Protein AF-A0A2N2HUF0-F1 (afdb_monomer)

Sequence (108 aa):
MKKVLFSGVPFDKGEITLALESGVDAVIVEREHVAAVQALSKIPVLSAEDQPYILLSSKADEEEAVRLLNQGRDVILREGWEIIPVENILAQSDRLAVETASLDRARL

Foldseek 3Di:
DDFAEAECVVPDPVVLVVCQVVPGQEYEYAPVCQVVSVVVHPHYYHYPVVAAEFAPDDPVSLVVLLVCVVVVGQHEYEPPDDDVSVVVSVVRHPSYHYDDPDPVRVVD

Mean predicted aligned error: 2.93 Å

Structure (mmCIF, N/CA/C/O backbone):
data_AF-A0A2N2HUF0-F1
#
_entry.id   AF-A0A2N2HUF0-F1
#
loop_
_atom_site.group_PDB
_atom_site.id
_atom_site.type_symbol
_atom_site.label_atom_id
_atom_site.label_alt_id
_atom_site.label_comp_id
_atom_site.label_asym_id
_atom_site.label_entity_id
_atom_site.label_seq_id
_atom_site.pdbx_PDB_ins_code
_atom_site.Cartn_x
_atom_site.Cartn_y
_atom_site.Cartn_z
_atom_site.occupancy
_atom_site.B_iso_or_equiv
_atom_site.auth_seq_id
_atom_site.auth_comp_id
_atom_site.auth_asym_id
_atom_site.auth_atom_id
_atom_site.pdbx_PDB_model_num
ATOM 1 N N . MET A 1 1 ? -2.953 -12.802 6.220 1.00 72.56 1 MET A N 1
ATOM 2 C CA . MET A 1 1 ? -1.54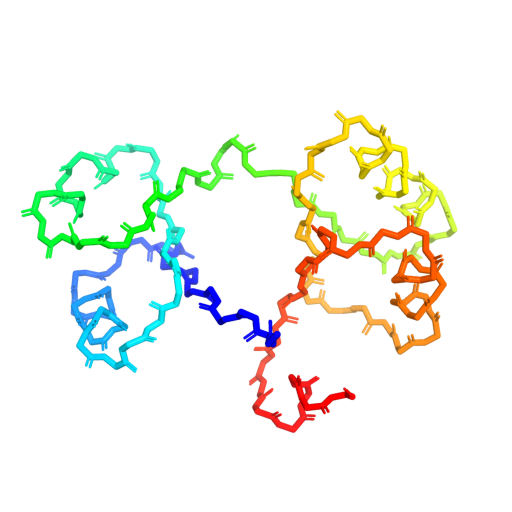4 -12.356 6.305 1.00 72.56 1 MET A CA 1
ATOM 3 C C . MET A 1 1 ? -1.517 -10.864 6.038 1.00 72.56 1 MET A C 1
ATOM 5 O O . MET A 1 1 ? -2.283 -10.434 5.182 1.00 72.56 1 MET A O 1
ATOM 9 N N . LYS A 1 2 ? -0.709 -10.094 6.781 1.00 86.06 2 LYS A N 1
ATOM 10 C CA . LYS A 1 2 ? -0.490 -8.667 6.487 1.00 86.06 2 LYS A CA 1
ATOM 11 C C . LYS A 1 2 ? 0.241 -8.567 5.139 1.00 86.06 2 LYS A C 1
ATOM 13 O O . LYS A 1 2 ? 1.115 -9.394 4.891 1.00 86.06 2 LYS A O 1
ATOM 18 N N . LYS A 1 3 ? -0.148 -7.612 4.291 1.00 93.31 3 LYS A N 1
ATOM 19 C CA . LYS A 1 3 ? 0.522 -7.333 3.013 1.00 93.31 3 LYS A CA 1
ATOM 20 C C . LYS A 1 3 ? 1.534 -6.204 3.190 1.00 93.31 3 LYS A C 1
ATOM 22 O O . LYS A 1 3 ? 1.262 -5.264 3.933 1.00 93.31 3 LYS A O 1
ATOM 27 N N . VAL A 1 4 ? 2.657 -6.278 2.489 1.00 95.06 4 VAL A N 1
ATOM 28 C CA . VAL A 1 4 ? 3.684 -5.236 2.425 1.00 95.06 4 VAL A CA 1
ATOM 29 C C . VAL A 1 4 ? 3.651 -4.602 1.043 1.00 95.06 4 VAL A C 1
ATOM 31 O O . VAL A 1 4 ? 3.916 -5.262 0.042 1.00 95.06 4 VAL A O 1
ATOM 34 N N . LEU A 1 5 ? 3.322 -3.315 0.986 1.00 96.94 5 LEU A N 1
ATOM 35 C CA . LEU A 1 5 ? 3.338 -2.530 -0.243 1.00 96.94 5 LEU A CA 1
ATOM 36 C C . LEU A 1 5 ? 4.544 -1.594 -0.204 1.00 96.94 5 LEU A C 1
ATOM 38 O O . LEU A 1 5 ? 4.780 -0.943 0.812 1.00 96.94 5 LEU A O 1
ATOM 42 N N . PHE A 1 6 ? 5.286 -1.510 -1.305 1.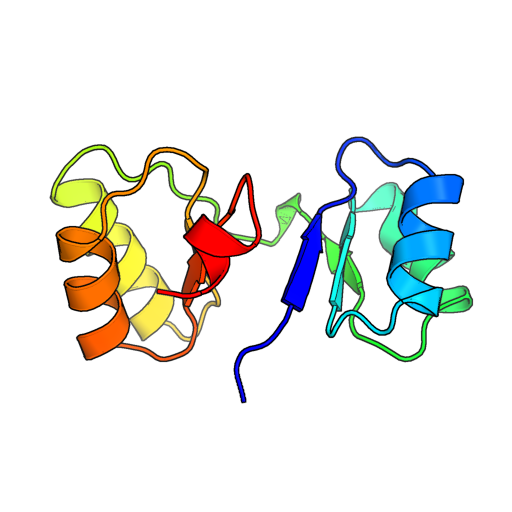00 97.06 6 PHE A N 1
ATOM 43 C CA . PHE A 1 6 ? 6.383 -0.554 -1.440 1.00 97.06 6 PHE A CA 1
ATOM 44 C C . PHE A 1 6 ? 5.950 0.638 -2.293 1.00 97.06 6 PHE A C 1
ATOM 46 O O . PHE A 1 6 ? 5.527 0.461 -3.435 1.00 97.06 6 PHE A O 1
ATOM 53 N N . SER A 1 7 ? 6.053 1.848 -1.743 1.00 96.69 7 SER A N 1
ATOM 54 C CA . SER A 1 7 ? 5.756 3.094 -2.455 1.00 96.69 7 SER A CA 1
ATOM 55 C C . SER A 1 7 ? 7.050 3.710 -2.980 1.00 96.69 7 SER A C 1
ATOM 57 O O . SER A 1 7 ? 7.780 4.329 -2.214 1.00 96.69 7 SER A O 1
ATOM 59 N N . GLY A 1 8 ? 7.321 3.557 -4.277 1.00 96.50 8 GLY A N 1
ATOM 60 C CA . GLY A 1 8 ? 8.468 4.168 -4.955 1.00 96.50 8 GLY A CA 1
ATOM 61 C C . GLY A 1 8 ? 8.047 5.423 -5.705 1.00 96.50 8 GLY A C 1
ATOM 62 O O . GLY A 1 8 ? 8.042 5.424 -6.931 1.00 96.50 8 GLY A O 1
ATOM 63 N N . VAL A 1 9 ? 7.625 6.444 -4.956 1.00 96.06 9 VAL A N 1
ATOM 64 C CA . VAL A 1 9 ? 7.249 7.768 -5.472 1.00 96.06 9 VAL A CA 1
ATOM 65 C C . VAL A 1 9 ? 8.050 8.811 -4.680 1.00 96.06 9 VAL A C 1
ATOM 67 O O . VAL A 1 9 ? 7.759 9.006 -3.497 1.00 96.06 9 VAL A O 1
ATOM 70 N N . PRO A 1 10 ? 9.053 9.476 -5.279 1.00 97.12 10 PRO A N 1
ATOM 71 C CA . PRO A 1 10 ? 9.372 9.462 -6.707 1.00 97.12 10 PRO A CA 1
ATOM 72 C C . PRO A 1 10 ? 9.963 8.134 -7.205 1.00 97.12 10 PRO A C 1
ATOM 74 O O . PRO A 1 10 ? 10.622 7.425 -6.445 1.00 97.12 10 PRO A O 1
ATOM 77 N N . PHE A 1 11 ? 9.755 7.817 -8.485 1.00 98.00 11 PHE A N 1
ATOM 78 C CA . PHE A 1 11 ? 10.282 6.590 -9.087 1.00 98.00 11 PHE A CA 1
ATOM 79 C C . PHE A 1 11 ? 11.814 6.519 -9.071 1.00 98.00 11 PHE A C 1
ATOM 81 O O . PHE A 1 11 ? 12.506 7.315 -9.710 1.00 98.00 11 PHE A O 1
ATOM 88 N N . ASP A 1 12 ? 12.332 5.466 -8.440 1.00 98.00 12 ASP A N 1
ATOM 89 C CA . ASP A 1 12 ? 13.716 5.019 -8.568 1.00 98.00 12 ASP A CA 1
ATOM 90 C C . ASP A 1 12 ? 13.751 3.553 -9.021 1.00 98.00 12 ASP A C 1
ATOM 92 O O . ASP A 1 12 ? 13.216 2.646 -8.378 1.00 98.00 12 ASP A O 1
ATOM 96 N N . LYS A 1 13 ? 14.401 3.295 -10.161 1.00 96.44 13 LYS A N 1
ATOM 97 C CA . LYS A 1 13 ? 14.471 1.945 -10.735 1.00 96.44 13 LYS A CA 1
ATOM 98 C C . LYS A 1 13 ? 15.212 0.962 -9.821 1.00 96.44 13 LYS A C 1
ATOM 100 O O . LYS A 1 13 ? 14.857 -0.219 -9.800 1.00 96.44 13 LYS A O 1
ATOM 105 N N . GLY A 1 14 ? 16.257 1.415 -9.133 1.00 97.81 14 GLY A N 1
ATOM 106 C CA . GLY A 1 14 ? 17.043 0.597 -8.216 1.00 97.81 14 GLY A CA 1
ATOM 107 C C . GLY A 1 14 ? 16.213 0.163 -7.015 1.00 97.81 14 GLY A C 1
ATOM 108 O O . GLY A 1 14 ? 16.148 -1.031 -6.728 1.00 97.81 14 GLY A O 1
ATOM 109 N N . GLU A 1 15 ? 15.508 1.102 -6.385 1.00 97.44 15 GLU A N 1
ATOM 110 C CA . GLU A 1 15 ? 14.629 0.811 -5.248 1.00 97.44 15 GLU A CA 1
ATOM 111 C C . GLU A 1 15 ? 13.464 -0.106 -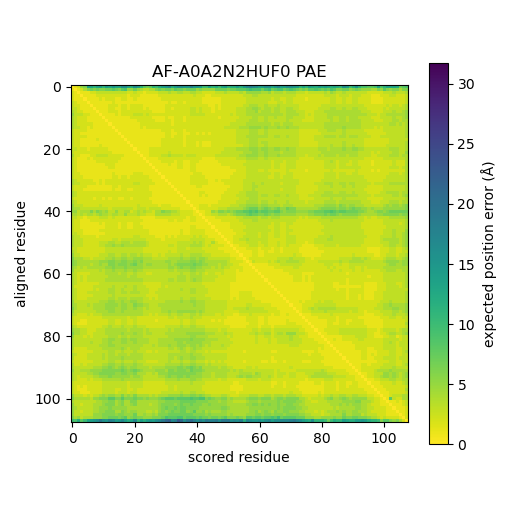5.632 1.00 97.44 15 GLU A C 1
ATOM 113 O O . GLU A 1 15 ? 13.194 -1.083 -4.935 1.00 97.44 15 GLU A O 1
ATOM 118 N N . ILE A 1 16 ? 12.823 0.134 -6.781 1.00 97.88 16 ILE A N 1
ATOM 119 C CA . ILE A 1 16 ? 11.745 -0.732 -7.276 1.00 97.88 16 ILE A CA 1
ATOM 120 C C . ILE A 1 16 ? 12.250 -2.149 -7.552 1.00 97.88 16 ILE A C 1
ATOM 122 O O . ILE A 1 16 ? 11.595 -3.119 -7.174 1.00 97.88 16 ILE A O 1
ATOM 126 N N . THR A 1 17 ? 13.418 -2.290 -8.182 1.00 96.69 17 THR A N 1
ATOM 127 C CA . THR A 1 17 ? 14.009 -3.612 -8.446 1.00 96.69 17 THR A CA 1
ATOM 128 C C . THR A 1 17 ? 14.298 -4.337 -7.134 1.00 96.69 17 THR A C 1
ATOM 130 O O . THR A 1 17 ? 13.896 -5.488 -6.971 1.00 96.69 17 THR A O 1
ATOM 133 N N . LEU A 1 18 ? 14.902 -3.640 -6.168 1.00 97.31 18 LEU A N 1
ATOM 134 C CA . LEU A 1 18 ? 15.181 -4.188 -4.846 1.00 97.31 18 LEU A CA 1
ATOM 135 C C . LEU A 1 18 ? 13.896 -4.620 -4.125 1.00 97.31 18 LEU A C 1
ATOM 137 O O . LEU A 1 18 ? 13.863 -5.697 -3.532 1.00 97.31 18 LEU A O 1
ATOM 141 N N . ALA A 1 19 ? 12.830 -3.821 -4.191 1.00 96.56 19 ALA A N 1
ATOM 142 C CA . ALA A 1 19 ? 11.546 -4.153 -3.582 1.00 96.56 19 ALA A CA 1
ATOM 143 C C . ALA A 1 19 ? 10.932 -5.422 -4.198 1.00 96.56 19 ALA A C 1
ATOM 145 O O . ALA A 1 19 ? 10.498 -6.316 -3.468 1.00 96.56 19 ALA A O 1
ATOM 146 N N . LEU A 1 20 ? 10.953 -5.541 -5.530 1.00 96.62 20 LEU A N 1
ATOM 147 C CA . LEU A 1 20 ? 10.478 -6.732 -6.242 1.00 96.62 20 LEU A CA 1
ATOM 148 C C . LEU A 1 20 ? 11.282 -7.986 -5.863 1.00 96.62 20 LEU A C 1
ATOM 150 O O . LEU A 1 20 ? 10.695 -9.037 -5.608 1.00 96.62 20 LEU A O 1
ATOM 154 N N . GLU A 1 21 ? 12.609 -7.876 -5.780 1.00 96.38 21 GLU A N 1
ATOM 155 C CA . GLU A 1 21 ? 13.500 -8.969 -5.361 1.00 96.38 21 GLU A CA 1
ATOM 156 C C . GLU A 1 21 ? 13.322 -9.347 -3.882 1.00 96.38 21 GLU A C 1
ATOM 158 O O . GLU A 1 21 ? 13.506 -10.505 -3.508 1.00 96.38 21 GLU A O 1
ATOM 163 N N . SER A 1 22 ? 12.914 -8.385 -3.052 1.00 95.88 22 SER A N 1
ATOM 164 C CA . SER A 1 22 ? 12.653 -8.568 -1.618 1.00 95.88 22 SER A CA 1
ATOM 165 C C . SER A 1 22 ? 11.287 -9.197 -1.317 1.00 95.88 22 SER A C 1
ATOM 167 O O . SER A 1 22 ? 11.006 -9.512 -0.161 1.00 95.88 22 SER A O 1
ATOM 169 N N . GLY A 1 23 ? 10.446 -9.412 -2.335 1.00 94.81 23 GLY A N 1
ATOM 170 C CA . GLY A 1 23 ? 9.180 -10.132 -2.198 1.00 94.81 23 GLY A CA 1
ATOM 171 C C . GLY A 1 23 ? 8.039 -9.312 -1.595 1.00 94.81 23 GLY A C 1
ATOM 172 O O . GLY A 1 23 ? 7.234 -9.862 -0.846 1.00 94.81 23 GLY A O 1
ATOM 173 N N . VAL A 1 24 ? 7.962 -8.014 -1.905 1.00 96.62 24 VAL A N 1
ATOM 174 C CA . VAL A 1 24 ? 6.792 -7.188 -1.553 1.00 96.62 24 VAL A CA 1
ATOM 175 C C . VAL A 1 24 ? 5.520 -7.703 -2.243 1.00 96.62 24 VAL A C 1
ATOM 177 O O . VAL A 1 24 ? 5.582 -8.331 -3.299 1.00 96.62 24 VAL A O 1
ATOM 180 N N . ASP A 1 25 ? 4.352 -7.439 -1.659 1.00 97.38 25 ASP A N 1
ATOM 181 C CA . ASP A 1 25 ? 3.061 -7.912 -2.175 1.00 97.38 25 ASP A CA 1
ATOM 182 C C . ASP A 1 25 ? 2.513 -7.036 -3.308 1.00 97.38 25 ASP A C 1
ATOM 184 O O . ASP A 1 25 ? 1.738 -7.518 -4.133 1.00 97.38 25 ASP A O 1
ATOM 188 N N . ALA A 1 26 ? 2.888 -5.756 -3.347 1.00 97.69 26 ALA A N 1
ATOM 189 C CA . ALA A 1 26 ? 2.644 -4.853 -4.470 1.00 97.69 26 ALA A CA 1
ATOM 190 C C . ALA A 1 26 ? 3.638 -3.685 -4.455 1.00 97.69 26 ALA A C 1
ATOM 192 O O . ALA A 1 26 ? 4.244 -3.371 -3.426 1.00 97.69 26 ALA A O 1
ATOM 193 N N . VAL A 1 27 ? 3.756 -3.008 -5.593 1.00 98.00 27 VAL A N 1
ATOM 194 C CA . VAL A 1 27 ? 4.495 -1.746 -5.720 1.00 98.00 27 VAL A CA 1
ATOM 195 C C . VAL A 1 27 ? 3.555 -0.631 -6.160 1.00 98.00 27 VAL A C 1
ATOM 197 O O . VAL A 1 27 ? 2.654 -0.860 -6.968 1.00 98.00 27 VAL A O 1
ATOM 200 N N . ILE A 1 28 ? 3.763 0.569 -5.629 1.00 98.38 28 ILE A N 1
ATOM 201 C CA . ILE A 1 28 ? 3.052 1.785 -6.018 1.00 98.38 28 ILE A CA 1
ATOM 202 C C . ILE A 1 28 ? 4.059 2.726 -6.679 1.00 98.38 28 ILE A C 1
ATOM 204 O O . ILE A 1 28 ? 5.101 3.016 -6.091 1.00 98.38 28 ILE A O 1
ATOM 208 N N . VAL A 1 29 ? 3.750 3.178 -7.893 1.00 98.50 29 VAL A N 1
ATOM 209 C CA . VAL A 1 29 ? 4.580 4.091 -8.700 1.00 98.50 29 VAL A CA 1
ATOM 210 C C . VAL A 1 29 ? 3.703 5.144 -9.376 1.00 98.50 29 VAL A C 1
ATOM 212 O O . VAL A 1 29 ? 2.481 4.985 -9.451 1.00 98.50 29 VAL A O 1
ATOM 215 N N . GLU A 1 30 ? 4.302 6.210 -9.898 1.00 98.50 30 GLU A N 1
ATOM 216 C CA . GLU A 1 30 ? 3.610 7.156 -10.774 1.00 98.50 30 GLU A CA 1
ATOM 217 C C . GLU A 1 30 ? 3.067 6.442 -12.020 1.00 98.50 30 GLU A C 1
ATOM 219 O O . GLU A 1 30 ? 3.680 5.507 -12.553 1.00 98.50 30 GLU A O 1
ATOM 224 N N . ARG A 1 31 ? 1.909 6.888 -12.519 1.00 98.31 31 ARG A N 1
ATOM 225 C CA . ARG A 1 31 ? 1.182 6.220 -13.609 1.00 98.31 31 ARG A CA 1
ATOM 226 C C . ARG A 1 31 ? 2.038 6.000 -14.853 1.00 98.31 31 ARG A C 1
AT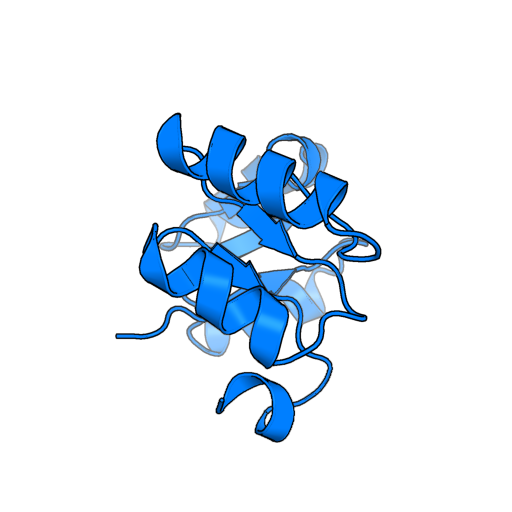OM 228 O O . ARG A 1 31 ? 1.888 4.979 -15.523 1.00 98.31 31 ARG A O 1
ATOM 235 N N . GLU A 1 32 ? 2.938 6.933 -15.157 1.00 98.19 32 GLU A N 1
ATOM 236 C CA . GLU A 1 32 ? 3.834 6.845 -16.314 1.00 98.19 32 GLU A CA 1
ATOM 237 C C . GLU A 1 32 ? 4.811 5.657 -16.248 1.00 98.19 32 GLU A C 1
ATOM 239 O O . GLU A 1 32 ? 5.222 5.136 -17.286 1.00 98.19 32 GLU A O 1
ATOM 244 N N . HIS A 1 33 ? 5.126 5.165 -15.046 1.00 98.31 33 HIS A N 1
ATOM 245 C CA . HIS A 1 33 ? 6.048 4.050 -14.832 1.00 98.31 33 HIS A CA 1
ATOM 246 C C . HIS A 1 33 ? 5.352 2.691 -14.687 1.00 98.31 33 HIS A C 1
ATOM 248 O O . HIS A 1 33 ? 6.016 1.658 -14.807 1.00 98.31 33 HIS A O 1
ATOM 254 N N . VAL A 1 34 ? 4.024 2.657 -14.512 1.00 98.31 34 VAL A N 1
ATOM 255 C CA . VAL A 1 34 ? 3.259 1.417 -14.276 1.00 98.31 34 VAL A CA 1
ATOM 256 C C . VAL A 1 34 ? 3.535 0.361 -15.346 1.00 98.31 34 VAL A C 1
ATOM 258 O O . VAL A 1 34 ? 3.898 -0.764 -15.014 1.00 98.31 34 VAL A O 1
ATOM 261 N N . ALA A 1 35 ? 3.434 0.710 -16.632 1.00 97.88 35 ALA A N 1
ATOM 262 C CA . ALA A 1 35 ? 3.633 -0.253 -17.720 1.00 97.88 35 ALA A CA 1
ATOM 263 C C . ALA A 1 35 ? 5.061 -0.831 -17.748 1.00 97.88 35 ALA A C 1
ATOM 265 O O . ALA A 1 35 ? 5.246 -2.021 -18.006 1.00 97.88 35 ALA A O 1
ATOM 266 N N . ALA A 1 36 ? 6.067 -0.001 -17.454 1.00 97.19 36 ALA A N 1
ATOM 267 C CA . ALA A 1 36 ? 7.466 -0.417 -17.433 1.00 97.19 36 ALA A CA 1
ATOM 268 C C . ALA A 1 36 ? 7.758 -1.371 -16.265 1.00 97.19 36 ALA A C 1
ATOM 270 O O . ALA A 1 36 ? 8.426 -2.386 -16.454 1.00 97.19 36 ALA A O 1
ATOM 271 N N . VAL A 1 37 ? 7.227 -1.081 -15.075 1.00 97.62 37 VAL A N 1
ATOM 272 C CA . VAL A 1 37 ? 7.398 -1.931 -13.887 1.00 97.62 37 VAL A CA 1
ATOM 273 C C . VAL A 1 37 ? 6.587 -3.223 -14.009 1.00 97.62 37 VAL A C 1
ATOM 275 O O . VAL A 1 37 ? 7.082 -4.294 -13.661 1.00 97.62 37 VAL A O 1
ATOM 278 N N . GLN A 1 38 ? 5.383 -3.166 -14.586 1.00 97.31 38 GLN A N 1
ATOM 279 C CA . GLN A 1 38 ? 4.538 -4.340 -14.828 1.00 97.31 38 GLN A CA 1
ATOM 280 C C . GLN A 1 38 ? 5.231 -5.371 -15.732 1.00 97.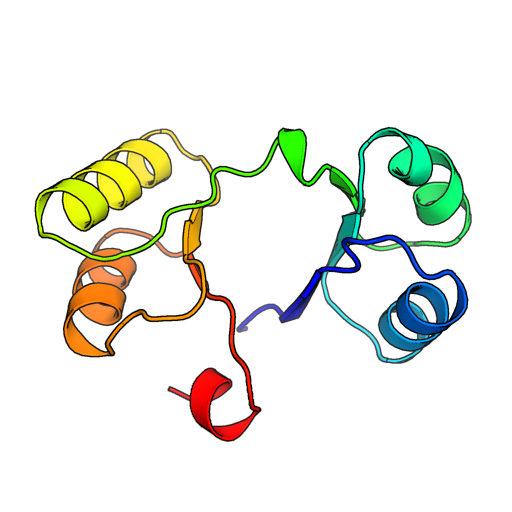31 38 GLN A C 1
ATOM 282 O O . GLN A 1 38 ? 5.065 -6.568 -15.523 1.00 97.31 38 GLN A O 1
ATOM 287 N N . ALA A 1 39 ? 6.049 -4.935 -16.696 1.00 96.25 39 ALA A N 1
ATOM 288 C CA . ALA A 1 39 ? 6.821 -5.837 -17.556 1.00 96.25 39 ALA A CA 1
ATOM 289 C C . ALA A 1 39 ? 7.909 -6.631 -16.802 1.00 96.25 39 ALA A C 1
ATOM 291 O O . ALA A 1 39 ? 8.368 -7.662 -17.293 1.00 96.25 39 ALA A O 1
ATOM 292 N N . LEU A 1 40 ? 8.322 -6.155 -15.623 1.00 92.19 40 LEU A N 1
ATOM 293 C CA . LEU A 1 40 ? 9.343 -6.767 -14.766 1.00 92.19 40 LEU A CA 1
ATOM 294 C C . LEU A 1 40 ? 8.737 -7.527 -13.575 1.00 92.19 40 LEU A C 1
ATOM 296 O O . LEU A 1 40 ? 9.439 -8.271 -12.893 1.00 92.19 40 LEU A O 1
ATOM 300 N N . SER A 1 41 ? 7.444 -7.336 -13.317 1.00 93.06 41 SER A N 1
ATOM 301 C CA . SER A 1 41 ? 6.767 -7.763 -12.097 1.00 93.06 41 SER A CA 1
ATOM 302 C C . SER A 1 41 ? 5.783 -8.909 -12.347 1.00 93.06 41 SER A C 1
ATOM 304 O O . SER A 1 41 ? 5.112 -8.976 -13.375 1.00 93.06 41 SER A O 1
ATOM 306 N N . LYS A 1 42 ? 5.651 -9.803 -11.361 1.00 93.25 42 LYS A N 1
ATOM 307 C CA . LYS A 1 42 ? 4.553 -10.790 -11.280 1.00 93.25 42 LYS A CA 1
ATOM 308 C C . LYS A 1 42 ? 3.487 -10.412 -10.248 1.00 93.25 42 LYS A C 1
ATOM 310 O O . LYS A 1 42 ? 2.476 -11.102 -10.143 1.00 93.25 42 LYS A O 1
ATOM 315 N N . ILE A 1 43 ? 3.729 -9.353 -9.482 1.00 96.75 43 ILE A N 1
ATOM 316 C CA . ILE A 1 43 ? 2.839 -8.832 -8.444 1.00 96.75 43 ILE A CA 1
ATOM 317 C C . ILE A 1 43 ? 2.094 -7.591 -8.967 1.00 96.75 43 ILE A C 1
ATOM 319 O O . ILE A 1 43 ? 2.506 -7.015 -9.981 1.00 96.75 43 ILE A O 1
ATOM 323 N N . PRO A 1 44 ? 1.008 -7.157 -8.307 1.00 97.62 44 PRO A N 1
ATOM 324 C CA . PRO A 1 44 ? 0.320 -5.922 -8.661 1.00 97.62 44 PRO A CA 1
ATOM 325 C C . PRO A 1 44 ? 1.255 -4.704 -8.692 1.00 97.62 44 PRO A C 1
ATOM 327 O O . PRO A 1 44 ? 2.043 -4.482 -7.770 1.00 97.62 44 PRO A O 1
ATOM 330 N N . VAL A 1 45 ? 1.125 -3.902 -9.750 1.00 98.00 45 VAL A N 1
ATOM 331 C CA . VAL A 1 45 ? 1.721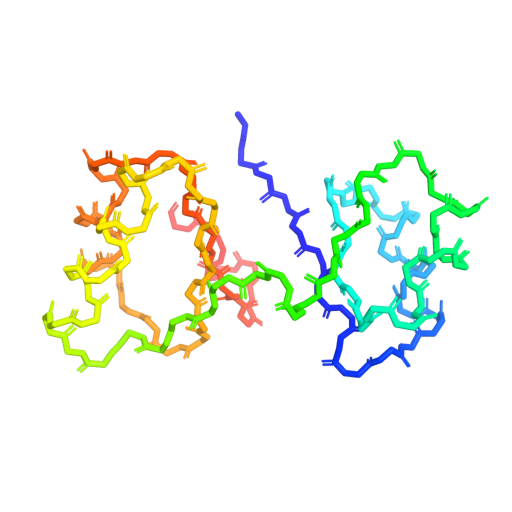 -2.567 -9.869 1.00 98.00 45 VAL A CA 1
ATOM 332 C C . VAL A 1 45 ? 0.576 -1.566 -9.864 1.00 98.00 45 VAL A C 1
ATOM 334 O O . VAL A 1 45 ? -0.300 -1.606 -10.728 1.00 98.00 45 VAL A O 1
ATOM 337 N N . LEU A 1 46 ? 0.549 -0.708 -8.855 1.00 97.69 46 LEU A N 1
ATOM 338 C CA . LEU A 1 46 ? -0.523 0.247 -8.611 1.00 97.69 46 LEU A CA 1
ATOM 339 C C . LEU A 1 46 ? -0.056 1.652 -9.007 1.00 97.69 46 LEU A C 1
ATOM 341 O O . LEU A 1 46 ? 1.079 2.034 -8.729 1.00 97.69 46 LEU A O 1
ATOM 345 N N . SER A 1 47 ? -0.940 2.432 -9.628 1.00 97.81 47 SER A N 1
ATOM 346 C CA . SER A 1 47 ? -0.709 3.865 -9.844 1.00 97.81 47 SER A CA 1
ATOM 347 C C . SER A 1 47 ? -1.006 4.618 -8.553 1.00 97.81 47 SER A C 1
ATOM 349 O O . SER A 1 47 ? -2.088 4.455 -7.979 1.00 97.81 47 SER A O 1
ATOM 351 N N . ALA A 1 48 ? -0.065 5.456 -8.119 1.00 97.38 48 ALA A N 1
ATOM 352 C CA . ALA A 1 48 ? -0.222 6.329 -6.958 1.00 97.38 48 ALA A CA 1
ATOM 353 C C . ALA A 1 48 ? -1.441 7.252 -7.099 1.00 97.38 48 ALA A C 1
ATOM 355 O O . ALA A 1 48 ? -2.182 7.488 -6.153 1.00 97.38 48 ALA A O 1
ATOM 356 N N . GLU A 1 49 ? -1.697 7.732 -8.305 1.00 97.12 49 GLU A N 1
ATOM 357 C CA . GLU A 1 49 ? -2.783 8.650 -8.619 1.00 97.12 49 GLU A CA 1
ATOM 358 C C . GLU A 1 49 ? -4.173 7.994 -8.571 1.00 97.12 49 GLU A C 1
ATOM 360 O O . GLU A 1 49 ? -5.173 8.708 -8.519 1.00 97.12 49 GLU A O 1
ATOM 365 N N . ASP A 1 50 ? -4.253 6.660 -8.596 1.00 95.69 50 ASP A N 1
ATOM 366 C CA . ASP A 1 50 ? -5.505 5.916 -8.400 1.00 95.69 50 ASP A CA 1
ATOM 367 C C . ASP A 1 50 ? -5.762 5.586 -6.914 1.00 95.69 50 ASP A C 1
ATOM 369 O O . ASP A 1 50 ? -6.893 5.243 -6.533 1.00 95.69 50 ASP A O 1
ATOM 373 N N . GLN A 1 51 ? -4.739 5.712 -6.056 1.00 95.06 51 GLN A N 1
ATOM 374 C CA . GLN A 1 51 ? -4.847 5.392 -4.634 1.00 95.06 51 GLN A CA 1
ATOM 375 C C . GLN A 1 51 ? -5.400 6.582 -3.835 1.00 95.06 51 GLN A C 1
ATOM 377 O O . GLN A 1 51 ? -4.916 7.709 -3.962 1.00 95.06 51 GLN A O 1
ATOM 382 N N . PRO A 1 52 ? -6.407 6.367 -2.973 1.00 95.81 52 PRO A N 1
ATOM 383 C CA . PRO A 1 52 ? -6.855 7.386 -2.045 1.00 95.81 52 PRO A CA 1
ATOM 384 C C . PRO A 1 52 ? -5.901 7.452 -0.852 1.00 95.81 52 PRO A C 1
ATOM 386 O O . PRO A 1 52 ? -5.917 6.592 0.032 1.00 95.81 52 PRO A O 1
ATOM 389 N N . TYR A 1 53 ? -5.089 8.504 -0.835 1.00 96.94 53 TYR A N 1
ATOM 390 C CA . TYR A 1 53 ? -4.236 8.839 0.294 1.00 96.94 53 TYR A CA 1
ATOM 391 C C . TYR A 1 53 ? -4.941 9.793 1.253 1.00 96.94 53 TYR A C 1
ATOM 393 O O . TYR A 1 53 ? -5.462 10.823 0.825 1.00 96.94 53 TYR A O 1
ATOM 401 N N . ILE A 1 54 ? -4.908 9.480 2.546 1.00 97.62 54 ILE A N 1
ATOM 402 C CA . ILE A 1 54 ? -5.497 10.316 3.598 1.00 97.62 54 ILE A CA 1
ATOM 403 C C . ILE A 1 54 ? -4.439 10.628 4.648 1.00 97.62 54 ILE A C 1
ATOM 405 O O . ILE A 1 54 ? -3.807 9.725 5.188 1.00 97.62 54 ILE A O 1
ATOM 409 N N . LEU A 1 55 ? -4.265 11.910 4.964 1.00 96.75 55 LEU A N 1
ATOM 410 C CA . LEU A 1 55 ? -3.528 12.327 6.151 1.00 96.75 55 LEU A CA 1
ATOM 411 C C . LEU A 1 55 ? -4.499 12.350 7.332 1.00 96.75 55 LEU A C 1
ATOM 413 O O . LEU A 1 55 ? -5.415 13.166 7.365 1.00 96.75 55 LEU A O 1
ATOM 417 N N . LEU A 1 56 ? -4.314 11.440 8.284 1.00 95.25 56 LEU A N 1
ATOM 418 C CA . LEU A 1 56 ? -5.235 11.282 9.405 1.00 95.25 56 LEU A CA 1
ATOM 419 C C . LEU A 1 56 ? -4.945 12.328 10.490 1.00 95.25 56 LEU A C 1
ATOM 421 O O . LEU A 1 56 ? -4.097 12.111 11.351 1.00 95.25 56 LEU A O 1
ATOM 425 N N . SER A 1 57 ? -5.637 13.468 10.433 1.00 93.62 57 SER A N 1
ATOM 426 C CA . SER A 1 57 ? -5.420 14.611 11.338 1.00 93.62 57 SER A CA 1
ATOM 427 C C . SER A 1 57 ? -6.631 14.954 12.210 1.00 93.62 57 SER A C 1
ATOM 429 O O . SER A 1 57 ? -6.521 15.703 13.182 1.00 93.62 57 SER A O 1
ATOM 431 N N . SER A 1 58 ? -7.799 14.416 11.867 1.00 94.88 58 SER A N 1
ATOM 432 C CA . SER A 1 58 ? -9.072 14.741 12.492 1.00 94.88 58 SER A CA 1
ATOM 433 C C . SER A 1 58 ? -10.055 13.572 12.419 1.00 94.88 58 SER A C 1
ATOM 435 O O . SER A 1 58 ? -9.864 12.608 11.676 1.00 94.88 58 SER A O 1
ATOM 437 N N . LYS A 1 59 ? -11.164 13.678 13.159 1.00 93.44 59 LYS A N 1
ATOM 438 C CA . LYS A 1 59 ? -12.244 12.686 13.094 1.00 93.44 59 LYS A CA 1
ATOM 439 C C . LYS A 1 59 ? -12.912 12.626 11.713 1.00 93.44 59 LYS A C 1
ATOM 441 O O . LYS A 1 59 ? -13.318 11.550 11.292 1.00 93.44 59 LYS A O 1
ATOM 446 N N . ALA A 1 60 ? -12.974 13.750 10.997 1.00 96.44 60 ALA A N 1
ATOM 447 C CA . ALA A 1 60 ? -13.530 13.797 9.646 1.00 96.44 60 ALA A CA 1
ATOM 448 C C . ALA A 1 60 ? -12.693 12.971 8.652 1.00 96.44 60 ALA A C 1
ATOM 450 O O . ALA A 1 60 ? -13.253 12.313 7.779 1.00 96.44 60 ALA A O 1
ATOM 451 N N . ASP A 1 61 ? -11.367 12.947 8.823 1.00 97.19 61 ASP A N 1
ATOM 452 C CA . ASP A 1 61 ? -10.466 12.137 7.992 1.00 97.19 61 ASP A CA 1
ATOM 453 C C . ASP A 1 61 ? -10.683 10.632 8.233 1.00 97.19 61 ASP A C 1
ATOM 455 O O . ASP A 1 61 ? -10.653 9.831 7.298 1.00 97.19 61 ASP A O 1
ATOM 459 N N . GLU A 1 62 ? -10.953 10.244 9.487 1.00 96.12 62 GLU A N 1
ATOM 460 C CA . GLU A 1 62 ? -11.304 8.866 9.857 1.00 96.12 62 GLU A CA 1
ATOM 461 C C . GLU A 1 62 ? -12.623 8.435 9.197 1.00 96.12 62 GLU A C 1
ATOM 463 O O . GLU A 1 62 ? -12.710 7.363 8.598 1.00 96.12 62 GLU A O 1
ATOM 468 N N . GLU A 1 63 ? -13.647 9.289 9.271 1.00 96.31 63 GLU A N 1
ATOM 469 C CA . GLU A 1 63 ? -14.955 9.044 8.657 1.00 96.31 63 GLU A CA 1
ATOM 470 C C . GLU A 1 63 ? -14.858 8.939 7.129 1.00 96.31 63 GLU A C 1
ATOM 472 O O . GLU A 1 63 ? -15.490 8.068 6.528 1.00 96.31 63 GLU A O 1
ATOM 477 N N . GLU A 1 64 ? -14.028 9.771 6.497 1.00 97.25 64 GLU A N 1
ATOM 478 C CA . GLU A 1 64 ? -13.765 9.704 5.060 1.00 97.25 64 GLU A CA 1
ATOM 479 C C . GLU A 1 64 ? -13.048 8.404 4.668 1.00 97.25 64 GLU A C 1
ATOM 481 O O . GLU A 1 64 ? -13.452 7.749 3.702 1.00 97.25 64 GLU A O 1
ATOM 486 N N . ALA A 1 65 ? -12.043 7.975 5.440 1.00 97.38 65 ALA A N 1
ATOM 487 C CA . ALA A 1 65 ? -11.372 6.695 5.220 1.00 97.38 65 ALA A CA 1
ATOM 488 C C . ALA A 1 65 ? -12.376 5.535 5.268 1.00 97.38 65 ALA A C 1
ATOM 490 O O . ALA A 1 65 ? -12.458 4.738 4.332 1.00 97.38 65 ALA A O 1
ATOM 491 N N . VAL A 1 66 ? -13.208 5.486 6.310 1.00 97.00 66 VAL A N 1
ATOM 492 C CA . VAL A 1 66 ? -14.269 4.481 6.473 1.00 97.00 66 VAL A CA 1
ATOM 493 C C . VAL A 1 66 ? -15.265 4.525 5.316 1.00 97.00 66 VAL A C 1
ATOM 495 O O . VAL A 1 66 ? -15.649 3.481 4.784 1.00 97.00 66 VAL A O 1
ATOM 498 N N . ARG A 1 67 ? -15.674 5.720 4.879 1.00 97.25 67 ARG A N 1
ATOM 499 C CA . ARG A 1 67 ? -16.599 5.884 3.754 1.00 97.25 67 ARG A CA 1
ATOM 500 C C . ARG A 1 67 ? -16.031 5.282 2.469 1.00 97.25 67 ARG A C 1
ATOM 502 O O . ARG A 1 67 ? -16.755 4.576 1.769 1.00 97.25 67 ARG A O 1
ATOM 509 N N . LEU A 1 68 ? -14.762 5.544 2.155 1.00 97.31 68 LEU A N 1
ATOM 510 C CA . LEU A 1 68 ? -14.091 4.994 0.971 1.00 97.31 68 LEU A CA 1
ATOM 511 C C . LEU A 1 68 ? -13.910 3.472 1.070 1.00 97.31 68 LEU A C 1
ATOM 513 O O . LEU A 1 68 ? -14.159 2.762 0.094 1.00 97.31 68 LEU A O 1
ATOM 517 N N . LEU A 1 69 ? -13.556 2.966 2.252 1.00 96.69 69 LEU A N 1
ATOM 518 C CA . LEU A 1 69 ? -13.428 1.530 2.517 1.00 96.69 69 LEU A CA 1
ATOM 519 C C . LEU A 1 69 ? -14.764 0.796 2.330 1.00 96.69 69 LEU A C 1
ATOM 521 O O . LEU A 1 69 ? -14.807 -0.251 1.685 1.00 96.69 69 LEU A O 1
ATOM 525 N N . ASN A 1 70 ? -15.869 1.378 2.803 1.00 94.88 70 ASN A N 1
ATOM 526 C CA . ASN A 1 70 ? -17.224 0.841 2.621 1.00 94.88 70 ASN A CA 1
ATOM 527 C C . ASN A 1 70 ? -17.685 0.844 1.154 1.00 94.88 70 ASN A C 1
ATOM 529 O O . ASN A 1 70 ? -18.591 0.098 0.786 1.00 94.88 70 ASN A O 1
ATO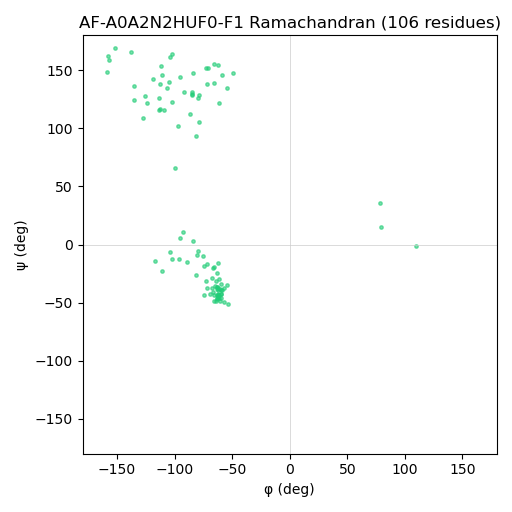M 533 N N . GLN A 1 71 ? -17.053 1.650 0.297 1.00 95.19 71 GLN A N 1
ATOM 534 C CA . GLN A 1 71 ? -17.250 1.624 -1.157 1.00 95.19 71 GLN A CA 1
ATOM 535 C C . GLN A 1 71 ? -16.383 0.561 -1.853 1.00 95.19 71 GLN A C 1
ATOM 537 O O . GLN A 1 71 ? -16.402 0.460 -3.079 1.00 95.19 71 GLN A O 1
ATOM 542 N N . GLY A 1 72 ? -15.627 -0.235 -1.090 1.00 93.25 72 GLY A N 1
ATOM 543 C CA . GLY A 1 72 ? -14.747 -1.281 -1.603 1.00 93.25 72 GLY A CA 1
ATOM 544 C C . GLY A 1 72 ? -13.412 -0.768 -2.138 1.00 93.25 72 GLY A C 1
ATOM 545 O O . GLY A 1 72 ? -12.734 -1.512 -2.845 1.00 93.25 72 GLY A O 1
ATOM 546 N N . ARG A 1 73 ? -13.032 0.481 -1.832 1.00 94.62 73 ARG A N 1
ATOM 547 C CA . ARG A 1 73 ? -11.706 1.013 -2.173 1.00 94.62 73 ARG A CA 1
ATOM 548 C C . ARG A 1 73 ? -10.684 0.613 -1.117 1.00 94.62 73 ARG A C 1
ATOM 550 O O . ARG A 1 73 ? -11.010 0.556 0.065 1.00 94.62 73 ARG A O 1
ATOM 557 N N . ASP A 1 74 ? -9.448 0.409 -1.550 1.00 95.12 74 ASP A N 1
ATOM 558 C CA . ASP A 1 74 ? -8.307 0.266 -0.649 1.00 95.12 74 ASP A CA 1
ATOM 559 C C . ASP A 1 74 ? -7.798 1.676 -0.306 1.00 95.12 74 ASP A C 1
ATOM 561 O O . ASP A 1 74 ? -7.631 2.501 -1.204 1.00 95.12 74 ASP A O 1
ATOM 565 N N . VAL A 1 75 ? -7.626 1.982 0.983 1.00 97.31 75 VAL A N 1
ATOM 566 C CA . VAL A 1 75 ? -7.228 3.318 1.475 1.00 97.31 75 VAL A CA 1
ATOM 567 C C . VAL A 1 75 ? -5.838 3.260 2.074 1.00 97.31 75 VAL A C 1
ATOM 569 O O . VAL A 1 75 ? -5.529 2.327 2.811 1.00 97.31 75 VAL A O 1
ATOM 572 N N . ILE A 1 76 ? -5.019 4.275 1.788 1.00 97.56 76 ILE A N 1
ATOM 573 C CA . ILE A 1 76 ? -3.666 4.394 2.329 1.00 97.56 76 ILE A CA 1
ATOM 574 C C . ILE A 1 76 ? -3.603 5.608 3.252 1.00 97.56 76 ILE A C 1
ATOM 576 O O . ILE A 1 76 ? -3.755 6.750 2.812 1.00 97.56 76 ILE A O 1
ATOM 580 N N . LEU A 1 77 ? -3.355 5.380 4.539 1.00 97.25 77 LEU A N 1
ATOM 581 C CA . LEU A 1 77 ? -3.073 6.474 5.464 1.00 97.25 77 LEU A CA 1
ATOM 582 C C . LEU A 1 77 ? -1.623 6.921 5.312 1.00 97.25 77 LEU A C 1
ATOM 584 O O . LEU A 1 77 ? -0.708 6.104 5.429 1.00 97.25 77 LEU A O 1
ATOM 588 N N . ARG A 1 78 ? -1.428 8.220 5.081 1.00 96.44 78 ARG A N 1
ATOM 589 C CA . ARG A 1 78 ? -0.112 8.861 5.085 1.00 96.44 78 ARG A CA 1
ATOM 590 C C . ARG A 1 78 ? 0.501 8.821 6.476 1.00 96.44 78 ARG A C 1
ATOM 592 O O . ARG A 1 78 ? -0.230 8.780 7.467 1.00 96.44 78 ARG A O 1
ATOM 599 N N . GLU A 1 79 ? 1.826 8.882 6.553 1.00 93.81 79 GLU A N 1
ATOM 600 C CA . GLU A 1 79 ? 2.529 8.994 7.834 1.00 93.81 79 GLU A CA 1
ATOM 601 C C . GLU A 1 79 ? 1.961 10.115 8.728 1.00 93.81 79 GLU A C 1
ATOM 603 O O . GLU A 1 79 ? 1.497 11.151 8.251 1.00 93.81 79 GLU A O 1
ATOM 608 N N . GLY A 1 80 ? 2.011 9.902 10.048 1.00 92.38 80 GLY A N 1
ATOM 609 C CA . GLY A 1 80 ? 1.446 10.814 11.054 1.00 92.38 80 GLY A CA 1
ATOM 610 C C . GLY A 1 80 ? 0.200 10.284 11.771 1.00 92.38 80 GLY A C 1
ATOM 611 O O . GLY A 1 80 ? -0.306 10.945 12.673 1.00 92.38 80 GLY A O 1
ATOM 612 N N . TRP A 1 81 ? -0.274 9.086 11.423 1.00 94.56 81 TRP A N 1
ATOM 613 C CA . TRP A 1 81 ? -1.389 8.426 12.102 1.00 94.56 81 TRP A CA 1
ATOM 614 C C . TRP A 1 81 ? -1.014 7.894 13.503 1.00 94.56 81 TRP A C 1
ATOM 616 O O . TRP A 1 81 ? 0.124 7.493 13.788 1.00 94.56 81 TRP A O 1
ATOM 626 N N . GLU A 1 82 ? -2.017 7.817 14.379 1.00 92.94 82 GLU A N 1
ATOM 627 C CA . GLU A 1 82 ? -1.929 7.228 15.721 1.00 92.94 82 GLU A CA 1
ATOM 628 C C . GLU A 1 82 ? -2.581 5.838 15.779 1.00 92.94 82 GLU A C 1
ATOM 630 O O . GLU A 1 82 ? -3.399 5.485 14.934 1.00 92.94 82 GLU A O 1
ATOM 635 N N . ILE A 1 83 ? -2.240 5.039 16.798 1.00 91.75 83 ILE A N 1
ATOM 636 C CA . ILE A 1 83 ? -2.716 3.647 16.909 1.00 91.75 83 ILE A CA 1
ATOM 637 C C . ILE A 1 83 ? -4.239 3.592 17.068 1.00 91.75 83 ILE A C 1
ATOM 639 O O . ILE A 1 83 ? -4.902 2.849 16.357 1.00 91.75 83 ILE A O 1
ATOM 643 N N . ILE A 1 84 ? -4.802 4.396 17.977 1.00 93.56 84 ILE A N 1
ATOM 644 C CA . ILE A 1 84 ? -6.232 4.332 18.318 1.00 93.56 84 ILE A CA 1
ATOM 645 C C . ILE A 1 84 ? -7.126 4.625 17.095 1.00 93.56 84 ILE A C 1
ATOM 647 O O . ILE A 1 84 ? -8.024 3.828 16.825 1.00 93.56 84 ILE A O 1
ATOM 651 N N . PRO A 1 85 ? -6.896 5.699 16.313 1.00 94.00 85 PRO A N 1
ATOM 652 C CA . PRO A 1 85 ? -7.653 5.929 15.085 1.00 94.00 85 PRO A CA 1
ATOM 653 C C . PRO A 1 85 ? -7.506 4.814 14.041 1.00 94.00 85 PRO A C 1
ATOM 655 O O . PRO A 1 85 ? -8.488 4.455 13.398 1.00 94.00 85 PRO A O 1
ATOM 658 N N . VAL A 1 86 ? -6.309 4.236 13.884 1.00 94.75 86 VAL A N 1
ATOM 659 C CA . VAL A 1 86 ? -6.086 3.121 12.947 1.00 94.75 86 VAL A CA 1
ATOM 660 C C . VAL A 1 86 ? -6.897 1.891 13.352 1.00 94.75 86 VAL A C 1
ATOM 662 O O . VAL A 1 86 ? -7.594 1.326 12.511 1.00 94.75 86 VAL A O 1
ATOM 665 N N . GLU A 1 87 ? -6.888 1.523 14.634 1.00 94.56 87 GLU A N 1
ATOM 666 C CA . GLU A 1 87 ? -7.686 0.407 15.160 1.00 94.56 87 GLU A CA 1
ATOM 667 C C . GLU A 1 87 ? -9.195 0.618 14.939 1.00 94.56 87 GLU A C 1
ATOM 669 O O . GLU A 1 87 ? -9.905 -0.311 14.551 1.00 94.56 87 GLU A O 1
ATOM 674 N N . ASN A 1 88 ? -9.692 1.850 15.098 1.00 94.69 88 ASN A N 1
ATOM 675 C CA . ASN A 1 88 ? -11.101 2.175 14.841 1.00 94.69 88 ASN A CA 1
ATOM 676 C C . ASN A 1 88 ? -11.509 1.953 13.373 1.00 94.69 88 ASN A C 1
ATOM 678 O O . ASN A 1 88 ? -12.635 1.526 13.095 1.00 94.69 88 ASN A O 1
ATOM 682 N N . ILE A 1 89 ? -10.614 2.251 12.428 1.00 96.12 89 ILE A N 1
ATOM 683 C CA . ILE A 1 89 ? -10.855 2.033 10.996 1.00 96.12 89 ILE A CA 1
ATOM 684 C C . ILE A 1 89 ? -10.752 0.535 10.670 1.00 96.12 89 ILE A C 1
ATOM 686 O O . ILE A 1 89 ? -11.614 -0.000 9.970 1.00 96.12 89 ILE A O 1
ATOM 690 N N . LEU A 1 90 ? -9.745 -0.159 11.215 1.00 93.75 90 LEU A N 1
ATOM 691 C CA . LEU A 1 90 ? -9.550 -1.603 11.030 1.00 93.75 90 LEU A CA 1
ATOM 692 C C . LEU A 1 90 ? -10.719 -2.436 11.570 1.00 93.75 90 LEU A C 1
ATOM 694 O O . LEU A 1 90 ? -11.038 -3.483 11.011 1.00 93.75 90 LEU A O 1
ATOM 698 N N . ALA A 1 91 ? -11.413 -1.953 12.604 1.00 94.19 91 ALA A N 1
ATOM 699 C CA . ALA A 1 91 ? -12.634 -2.581 13.108 1.00 94.19 91 ALA A CA 1
ATOM 700 C C . ALA A 1 91 ? -13.782 -2.613 12.077 1.00 94.19 91 ALA A C 1
ATOM 702 O O . ALA A 1 91 ? -14.752 -3.348 12.262 1.00 94.19 91 ALA A O 1
ATOM 703 N N . GLN A 1 92 ? -13.692 -1.817 11.008 1.00 93.81 92 GLN A N 1
ATOM 704 C CA . GLN A 1 92 ? -14.733 -1.673 9.989 1.00 93.81 92 GLN A CA 1
ATOM 705 C C . GLN A 1 92 ? -14.332 -2.262 8.631 1.00 93.81 92 GLN A C 1
ATOM 707 O O . GLN A 1 92 ? -15.212 -2.592 7.838 1.00 93.81 92 GLN A O 1
ATOM 712 N N . SER A 1 93 ? -13.034 -2.406 8.343 1.00 93.38 93 SER A N 1
ATOM 713 C CA . SER A 1 93 ? -12.547 -2.933 7.064 1.00 93.38 93 SER A CA 1
ATOM 714 C C . SER A 1 93 ? -11.121 -3.480 7.156 1.00 93.38 93 SER A C 1
ATOM 716 O O . SER A 1 93 ? -10.281 -2.945 7.872 1.00 93.38 93 SER A O 1
ATOM 718 N N . ASP A 1 94 ? -10.826 -4.503 6.355 1.00 91.38 94 ASP A N 1
ATOM 719 C CA . ASP A 1 94 ? -9.499 -5.108 6.182 1.00 91.38 94 ASP A CA 1
ATOM 720 C C . ASP A 1 94 ? -8.720 -4.549 4.971 1.00 91.38 94 ASP A C 1
ATOM 722 O O . ASP A 1 94 ? -7.626 -5.019 4.656 1.00 91.38 94 ASP A O 1
ATOM 726 N N . ARG A 1 95 ? -9.268 -3.527 4.299 1.00 94.25 95 ARG A N 1
ATOM 727 C CA . ARG A 1 95 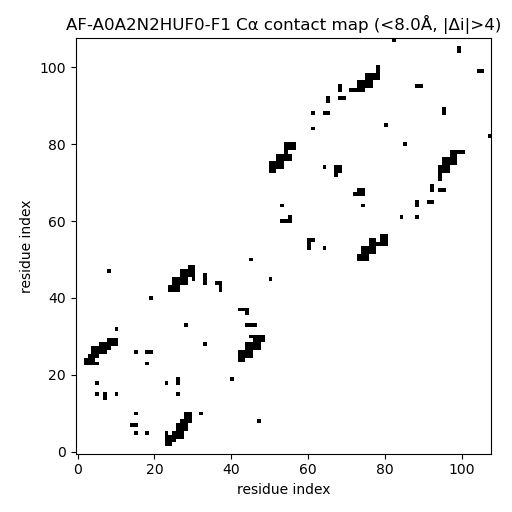? -8.698 -2.878 3.100 1.00 94.25 95 ARG A CA 1
ATOM 728 C C . ARG A 1 95 ? -7.822 -1.656 3.396 1.00 94.25 95 ARG A C 1
ATOM 730 O O . ARG A 1 95 ? -7.490 -0.889 2.491 1.00 94.25 95 ARG A O 1
ATOM 737 N N . LEU A 1 96 ? -7.482 -1.441 4.663 1.00 95.69 96 LEU A N 1
ATOM 738 C CA . LEU A 1 96 ? -6.651 -0.325 5.096 1.00 95.69 96 LEU A CA 1
ATOM 739 C C . LEU A 1 96 ? -5.165 -0.671 4.964 1.00 95.69 96 LEU A C 1
ATOM 741 O O . LEU A 1 96 ? -4.700 -1.679 5.496 1.00 95.69 96 LEU A O 1
ATOM 745 N N . ALA A 1 97 ? -4.413 0.211 4.319 1.00 96.00 97 ALA A N 1
ATOM 746 C CA . ALA A 1 97 ? -2.963 0.262 4.389 1.00 96.00 97 ALA A CA 1
ATOM 747 C C . ALA A 1 97 ? -2.524 1.536 5.120 1.00 96.00 97 ALA A C 1
ATOM 749 O O . ALA A 1 97 ? -3.227 2.548 5.134 1.00 96.00 97 ALA A O 1
ATOM 750 N N . VAL A 1 98 ? -1.344 1.488 5.727 1.00 96.25 98 VAL A N 1
ATOM 751 C CA . VAL A 1 98 ? -0.762 2.614 6.457 1.00 96.25 98 VAL A CA 1
ATOM 752 C C . VAL A 1 98 ? 0.705 2.759 6.076 1.00 96.25 98 VAL A C 1
ATOM 754 O O . VAL A 1 98 ? 1.421 1.763 5.980 1.00 96.25 98 VAL A O 1
ATOM 757 N N . GLU A 1 99 ? 1.160 3.986 5.846 1.00 95.88 99 GLU A N 1
ATOM 758 C CA . GLU A 1 99 ? 2.582 4.267 5.656 1.00 95.88 99 GLU A CA 1
ATOM 759 C C . GLU A 1 99 ? 3.325 4.126 6.985 1.00 95.88 99 GLU A C 1
ATOM 761 O O . GLU A 1 99 ? 2.841 4.545 8.040 1.00 95.88 99 GLU A O 1
ATOM 766 N N . THR A 1 100 ? 4.506 3.516 6.951 1.00 93.62 100 THR A N 1
ATOM 767 C CA . THR A 1 100 ? 5.304 3.249 8.149 1.00 93.62 100 THR A CA 1
ATOM 768 C C . THR A 1 100 ? 6.761 3.599 7.895 1.00 93.62 100 THR A C 1
ATOM 770 O O . THR A 1 100 ? 7.386 3.002 7.022 1.00 93.62 100 THR A O 1
ATOM 773 N N . ALA A 1 101 ? 7.330 4.462 8.734 1.00 87.88 101 ALA A N 1
ATOM 774 C CA . ALA A 1 101 ? 8.750 4.811 8.677 1.00 87.88 101 ALA A CA 1
ATOM 775 C C . ALA A 1 101 ? 9.690 3.718 9.231 1.00 87.88 101 ALA A C 1
ATOM 777 O O . ALA A 1 101 ? 10.911 3.837 9.136 1.00 87.88 101 ALA A O 1
ATOM 778 N N . SER A 1 102 ? 9.160 2.669 9.874 1.00 89.19 102 SER A N 1
ATOM 779 C CA . SER A 1 102 ? 9.975 1.595 10.450 1.00 89.19 102 SER A CA 1
ATOM 780 C C . SER A 1 102 ? 9.210 0.283 10.621 1.00 89.19 102 SER A C 1
ATOM 782 O O . SER A 1 102 ? 7.983 0.260 10.742 1.00 89.19 102 SER A O 1
ATOM 784 N N . LEU A 1 103 ? 9.959 -0.820 10.709 1.00 87.12 103 LEU A N 1
ATOM 785 C CA . LEU A 1 103 ? 9.417 -2.148 11.009 1.00 87.12 103 LEU A CA 1
ATOM 786 C C . LEU A 1 103 ? 8.691 -2.186 12.359 1.00 87.12 103 LEU A C 1
ATOM 788 O O . LEU A 1 103 ? 7.647 -2.822 12.473 1.00 87.12 103 LEU A O 1
ATOM 792 N N . ASP A 1 104 ? 9.217 -1.496 13.372 1.00 88.12 104 ASP A N 1
ATOM 793 C CA . ASP A 1 104 ? 8.571 -1.430 14.685 1.00 88.12 104 ASP A CA 1
ATOM 794 C C . ASP A 1 104 ? 7.211 -0.741 14.592 1.00 88.12 104 ASP A C 1
ATOM 796 O O . ASP A 1 104 ? 6.250 -1.188 15.217 1.00 88.12 104 ASP A O 1
ATOM 800 N N . ARG A 1 105 ? 7.089 0.288 13.743 1.00 87.25 105 ARG A N 1
ATOM 801 C CA . ARG A 1 105 ? 5.804 0.939 13.494 1.00 87.25 105 ARG A CA 1
ATOM 802 C C . ARG A 1 105 ? 4.858 0.085 12.648 1.00 87.25 105 ARG A C 1
ATOM 804 O O . ARG A 1 105 ? 3.656 0.158 12.863 1.00 87.25 105 ARG A O 1
ATOM 811 N N . ALA A 1 106 ? 5.373 -0.746 11.742 1.00 87.19 106 ALA A N 1
ATOM 812 C CA . ALA A 1 106 ? 4.573 -1.672 10.931 1.00 87.19 106 ALA A CA 1
ATOM 813 C C . ALA A 1 106 ? 4.049 -2.894 11.710 1.00 87.19 106 ALA A C 1
ATOM 815 O O . ALA A 1 106 ? 3.125 -3.585 11.273 1.00 87.19 106 ALA A O 1
ATOM 816 N N . ARG A 1 107 ? 4.657 -3.193 12.862 1.00 84.94 107 ARG A N 1
ATOM 817 C CA . ARG A 1 107 ? 4.375 -4.400 13.643 1.00 84.94 107 ARG A CA 1
ATOM 818 C C . ARG A 1 107 ? 3.142 -4.347 14.524 1.00 84.94 107 ARG A C 1
ATOM 820 O O . ARG A 1 107 ? 2.824 -5.427 15.013 1.00 84.94 107 ARG A O 1
ATOM 827 N N . LEU A 1 108 ? 2.506 -3.178 14.671 1.00 65.69 108 LEU A N 1
ATOM 828 C CA . LEU A 1 108 ? 1.282 -2.951 15.459 1.00 65.69 108 LEU A CA 1
ATOM 829 C C . LEU A 1 108 ? 0.476 -4.220 15.756 1.00 65.69 108 LEU A C 1
ATOM 831 O O . LEU A 1 108 ? 0.089 -4.920 14.778 1.00 65.69 108 LEU A O 1
#

Solvent-accessible surface area (backbone atoms only — not comparable to full-atom values): 6485 Å² total; per-residue (Å²): 130,90,80,49,71,46,76,35,73,77,80,43,72,68,60,49,51,49,42,61,75,69,64,48,59,28,39,31,26,48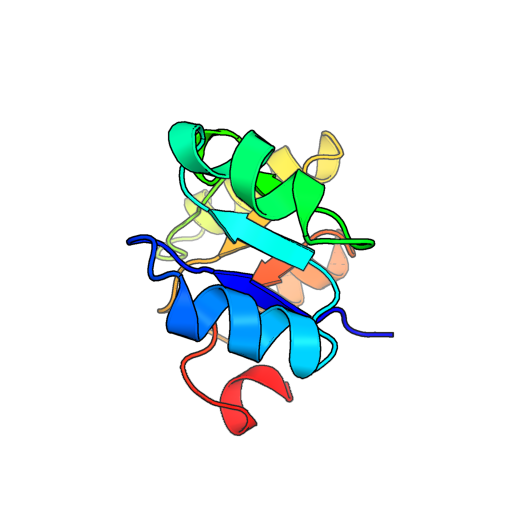,64,91,48,34,69,66,51,43,77,78,45,95,52,58,64,41,39,49,88,78,49,52,72,42,68,52,82,51,72,67,44,50,52,49,51,48,54,43,41,75,71,73,41,60,37,36,33,40,69,79,61,57,70,70,67,51,52,62,47,51,76,75,39,90,49,68,45,70,56,60,100,42,70,77,66,65,62,117

Radius of gyration: 14.23 Å; Cα contacts (8 Å, |Δi|>4): 147; chains: 1; bounding box: 34×27×36 Å

Nearest PDB structures (foldseek):
  3gem-assembly1_D  TM=6.085E-01  e=1.801E+00  Pseudomonas savastanoi pv. phaseolicola 1448A
  1id1-assembly1_B  TM=7.108E-01  e=3.476E+00  Escherichia coli
  3gem-assembly1_C  TM=3.249E-01  e=3.053E-01  Pseudomonas savastanoi pv. phaseolicola 1448A
  2ov3-assembly1_A  TM=3.538E-01  e=3.713E+00  Synechocystis sp.

pLDDT: mean 94.88, std 4.57, range [65.69, 98.5]

Secondary structure (DSSP, 8-state):
----EEE--S--HHHHHHHHHTT-SEEEE-HHHHHHHHTT-SS-EEEGGGS-EE---SHHHHHHHHHHHHTT--EEEPTT--HHHHHHHHTT-S-EEE--SSHHHHT-